Protein AF-A0A4Y2HS33-F1 (afdb_monomer_lite)

Secondary structure (DSSP, 8-state):
---EEEHHHHHHHHHHS-TTTHHHHHHHHHHHHSS-----HHHHHHHHHHHHHHHHHHHHHHHHTTT-HHHHHHHHHHHHSSEEE--GGGT-PPP-------------------------------

Structure (mmCIF, N/CA/C/O backbone):
data_AF-A0A4Y2HS33-F1
#
_entry.id   AF-A0A4Y2HS33-F1
#
loop_
_atom_site.group_PDB
_atom_site.id
_atom_site.type_symbol
_atom_site.label_atom_id
_atom_site.label_alt_id
_atom_site.label_comp_id
_atom_site.label_asym_id
_atom_site.label_entity_id
_atom_site.label_seq_id
_atom_site.pdbx_PDB_ins_code
_atom_site.Cartn_x
_atom_site.Cartn_y
_atom_site.Cartn_z
_atom_site.occupancy
_atom_site.B_iso_or_equiv
_atom_site.auth_seq_id
_atom_site.auth_comp_id
_atom_site.auth_asym_id
_atom_site.auth_atom_id
_atom_site.pdbx_PDB_model_num
ATOM 1 N N . MET A 1 1 ? -0.660 -11.150 -18.495 1.00 56.06 1 MET A N 1
ATOM 2 C CA . MET A 1 1 ? -1.605 -10.944 -17.374 1.00 56.06 1 MET A CA 1
ATOM 3 C C . MET A 1 1 ? -1.032 -9.843 -16.510 1.00 56.06 1 MET A C 1
ATOM 5 O O . MET A 1 1 ? 0.125 -9.965 -16.135 1.00 56.06 1 MET A O 1
ATOM 9 N N . ALA A 1 2 ? -1.798 -8.787 -16.233 1.00 66.50 2 ALA A N 1
ATOM 10 C CA . ALA A 1 2 ? -1.303 -7.702 -15.394 1.00 66.50 2 ALA A CA 1
ATOM 11 C C . ALA A 1 2 ? -1.111 -8.188 -13.949 1.00 66.50 2 ALA A C 1
ATOM 13 O O . ALA A 1 2 ? -2.022 -8.829 -13.406 1.00 66.50 2 ALA A O 1
ATOM 14 N N . PRO A 1 3 ? 0.035 -7.903 -13.309 1.00 79.88 3 PRO A N 1
ATOM 15 C CA . PRO A 1 3 ? 0.265 -8.302 -11.931 1.00 79.88 3 PRO A CA 1
ATOM 16 C C . PRO A 1 3 ? -0.762 -7.628 -11.018 1.00 79.88 3 PRO A C 1
ATOM 18 O O . PRO A 1 3 ? -1.056 -6.427 -11.107 1.00 79.88 3 PRO A O 1
ATOM 21 N N . SER A 1 4 ? -1.354 -8.439 -10.144 1.00 86.75 4 SER A N 1
ATOM 22 C CA . SER A 1 4 ? -2.419 -8.009 -9.249 1.00 86.75 4 SER A CA 1
ATOM 23 C C . SER A 1 4 ? -2.170 -8.529 -7.842 1.00 86.75 4 SER A C 1
ATOM 25 O O . SER A 1 4 ? -1.793 -9.682 -7.665 1.00 86.75 4 SER A O 1
ATOM 27 N N . ILE A 1 5 ? -2.391 -7.676 -6.842 1.00 89.31 5 ILE A N 1
ATOM 28 C CA . ILE A 1 5 ? -2.089 -7.982 -5.439 1.00 89.31 5 ILE A CA 1
ATOM 29 C C . ILE A 1 5 ? -3.357 -7.860 -4.604 1.00 89.31 5 ILE A C 1
ATOM 31 O O . ILE A 1 5 ? -4.126 -6.907 -4.752 1.00 89.31 5 ILE A O 1
ATOM 35 N N . SER A 1 6 ? -3.572 -8.802 -3.686 1.00 91.75 6 SER A N 1
ATOM 36 C CA . SER A 1 6 ? -4.733 -8.792 -2.793 1.00 91.75 6 SER A CA 1
ATOM 37 C C . SER A 1 6 ? -4.796 -7.517 -1.945 1.00 91.75 6 SER A C 1
ATOM 39 O O . SER A 1 6 ? -3.866 -7.189 -1.201 1.00 91.75 6 SER A O 1
ATOM 41 N N . ARG A 1 7 ? -5.946 -6.828 -1.971 1.00 92.38 7 ARG A N 1
ATOM 42 C CA . ARG A 1 7 ? -6.202 -5.656 -1.108 1.00 92.38 7 ARG A CA 1
ATOM 43 C C . ARG A 1 7 ? -6.110 -6.008 0.372 1.00 92.38 7 ARG A C 1
ATOM 45 O O . ARG A 1 7 ? -5.667 -5.187 1.174 1.00 92.38 7 ARG A O 1
ATOM 52 N N . ARG A 1 8 ? -6.502 -7.231 0.733 1.00 92.06 8 ARG A N 1
ATOM 53 C CA . ARG A 1 8 ? -6.417 -7.734 2.106 1.00 92.06 8 ARG A CA 1
ATOM 54 C C . ARG A 1 8 ? -4.968 -7.887 2.562 1.00 92.06 8 ARG A C 1
ATOM 56 O O . ARG A 1 8 ? -4.644 -7.429 3.653 1.00 92.06 8 ARG A O 1
ATOM 63 N N . ARG A 1 9 ? -4.093 -8.438 1.714 1.00 93.00 9 ARG A N 1
ATOM 64 C CA . ARG A 1 9 ? -2.649 -8.530 1.997 1.00 93.00 9 ARG A CA 1
ATOM 65 C C . ARG A 1 9 ? -2.014 -7.149 2.150 1.00 93.00 9 ARG A C 1
ATOM 67 O O . ARG A 1 9 ? -1.320 -6.913 3.134 1.00 93.00 9 ARG A O 1
ATOM 74 N N . LEU A 1 10 ? -2.331 -6.210 1.252 1.00 92.44 10 LEU A N 1
ATOM 75 C CA . LEU A 1 10 ? -1.866 -4.820 1.363 1.00 92.44 10 LEU A CA 1
ATOM 76 C C . LEU A 1 10 ? -2.300 -4.182 2.690 1.00 92.44 10 LEU A C 1
ATOM 78 O O . LEU A 1 10 ? -1.496 -3.538 3.359 1.00 92.44 10 LEU A O 1
ATOM 82 N N . PHE A 1 11 ? -3.551 -4.389 3.108 1.00 92.81 11 PHE A N 1
ATOM 83 C CA . PHE A 1 11 ? -4.027 -3.901 4.401 1.00 92.81 11 PHE A CA 1
ATOM 84 C C . PHE A 1 11 ? -3.281 -4.540 5.583 1.00 92.81 11 PHE A C 1
ATOM 86 O O . PHE A 1 11 ? -2.937 -3.842 6.534 1.00 92.81 11 PHE A O 1
ATOM 93 N N . GLU A 1 12 ? -3.002 -5.843 5.535 1.00 93.12 12 GLU A N 1
ATOM 94 C CA . GLU A 1 12 ? -2.250 -6.541 6.584 1.00 93.12 12 GLU A CA 1
ATOM 95 C C . GLU A 1 12 ? -0.819 -6.011 6.720 1.00 93.12 12 GLU A C 1
ATOM 97 O O . GLU A 1 12 ? -0.391 -5.718 7.838 1.00 93.12 12 GLU A O 1
ATOM 102 N N . VAL A 1 13 ? -0.107 -5.815 5.605 1.00 93.81 13 VAL A N 1
ATOM 103 C CA . VAL A 1 13 ? 1.234 -5.204 5.604 1.00 93.81 13 VAL A CA 1
ATOM 104 C C . VAL A 1 13 ? 1.165 -3.766 6.117 1.00 93.81 13 VAL A C 1
ATOM 106 O O . VAL A 1 13 ? 1.943 -3.382 6.989 1.00 93.81 13 VAL A O 1
ATOM 109 N N . TRP A 1 14 ? 0.194 -2.977 5.654 1.00 94.38 14 TRP A N 1
ATOM 110 C CA . TRP A 1 14 ? -0.008 -1.601 6.117 1.00 94.38 14 TRP A CA 1
ATOM 111 C C . TRP A 1 14 ? -0.285 -1.515 7.626 1.00 94.38 14 TRP A C 1
ATOM 113 O O . TRP A 1 14 ? 0.138 -0.560 8.276 1.00 94.38 14 TRP A O 1
ATOM 123 N N . MET A 1 15 ? -1.004 -2.488 8.191 1.00 92.12 15 MET A N 1
ATOM 124 C CA . MET A 1 15 ? -1.383 -2.507 9.608 1.00 92.12 15 MET A CA 1
ATOM 125 C C . MET A 1 15 ? -0.234 -2.956 10.518 1.00 92.12 15 MET A C 1
ATOM 127 O O . MET A 1 15 ? -0.119 -2.444 11.627 1.00 92.12 15 MET A O 1
ATOM 131 N N . LYS A 1 16 ? 0.638 -3.853 10.036 1.00 92.44 16 LYS A N 1
ATOM 132 C CA . LYS A 1 16 ? 1.822 -4.334 10.769 1.00 92.44 16 LYS A CA 1
ATOM 133 C C . LYS A 1 16 ? 2.944 -3.295 10.893 1.00 92.44 16 LYS A C 1
ATOM 135 O O . LYS A 1 16 ? 3.803 -3.448 11.751 1.00 92.44 16 LYS A O 1
ATOM 140 N N . ASN A 1 17 ? 2.947 -2.261 10.051 1.00 90.94 17 ASN A N 1
ATOM 141 C CA . ASN A 1 17 ? 4.039 -1.290 9.967 1.00 90.94 17 ASN A CA 1
ATOM 142 C C . ASN A 1 17 ? 3.713 0.054 10.635 1.00 90.94 17 ASN A C 1
ATOM 144 O O . ASN A 1 17 ? 2.565 0.513 10.662 1.00 90.94 17 ASN A O 1
ATOM 148 N N . THR A 1 18 ? 4.747 0.715 11.159 1.00 81.50 18 THR A N 1
ATOM 149 C CA . THR A 1 18 ? 4.633 2.030 11.805 1.00 81.50 18 THR A CA 1
ATOM 150 C C . THR A 1 18 ? 4.393 3.126 10.768 1.00 81.50 18 THR A C 1
ATOM 152 O O . THR A 1 18 ? 4.750 2.985 9.602 1.00 81.50 18 THR A O 1
ATOM 155 N N . LYS A 1 19 ? 3.766 4.246 11.165 1.00 75.88 19 LYS A N 1
ATOM 156 C CA . LYS A 1 19 ? 3.353 5.313 10.227 1.00 75.88 19 LYS A CA 1
ATOM 157 C C . LYS A 1 19 ? 4.469 5.758 9.271 1.00 75.88 19 LYS A C 1
ATOM 159 O O . LYS A 1 19 ? 4.179 5.952 8.094 1.00 75.88 19 LYS A O 1
ATOM 164 N N . CYS A 1 20 ? 5.703 5.877 9.761 1.00 75.75 20 CYS A N 1
ATOM 165 C CA . CYS A 1 20 ? 6.845 6.351 8.981 1.00 75.75 20 CYS A CA 1
ATOM 166 C C . CYS A 1 20 ? 7.326 5.342 7.926 1.00 75.75 20 CYS A C 1
ATOM 168 O O . CYS A 1 20 ? 7.852 5.767 6.908 1.00 75.75 20 CYS A O 1
ATOM 170 N N . SER A 1 21 ? 7.101 4.037 8.119 1.00 86.38 21 SER A N 1
ATOM 171 C CA . SER A 1 21 ? 7.607 2.988 7.220 1.00 86.38 21 SER A CA 1
ATOM 172 C C . SER A 1 21 ? 6.541 2.355 6.321 1.00 86.38 21 SER A C 1
ATOM 174 O O . SER A 1 21 ? 6.866 1.502 5.496 1.00 86.38 21 SER A O 1
ATOM 176 N N . LYS A 1 22 ? 5.262 2.742 6.440 1.00 89.81 22 LYS A N 1
ATOM 177 C CA . LYS A 1 22 ? 4.152 2.092 5.709 1.00 89.81 22 LYS A CA 1
ATOM 178 C C . LYS A 1 22 ? 4.321 2.100 4.195 1.00 89.81 22 LYS A C 1
ATOM 180 O O . LYS A 1 22 ? 4.003 1.106 3.552 1.00 89.81 22 LYS A O 1
ATOM 185 N N . VAL A 1 23 ? 4.775 3.216 3.628 1.00 90.38 23 VAL A N 1
ATOM 186 C CA . VAL A 1 23 ? 4.952 3.341 2.174 1.00 90.38 23 VAL A CA 1
ATOM 187 C C . VAL A 1 23 ? 6.082 2.430 1.705 1.00 90.38 23 VAL A C 1
ATOM 189 O O . VAL A 1 23 ? 5.855 1.617 0.816 1.00 90.38 23 VAL A O 1
ATOM 192 N N . ASP A 1 24 ? 7.245 2.500 2.347 1.00 89.94 24 ASP A N 1
ATOM 193 C CA . ASP A 1 24 ? 8.418 1.707 1.960 1.00 89.94 24 ASP A CA 1
ATOM 194 C C . ASP A 1 24 ? 8.194 0.208 2.168 1.00 89.94 24 ASP A C 1
ATOM 196 O O . ASP A 1 24 ? 8.535 -0.597 1.307 1.00 89.94 24 ASP A O 1
ATOM 200 N N . SER A 1 25 ? 7.510 -0.171 3.249 1.00 92.50 25 SER A N 1
ATOM 201 C CA . SER A 1 25 ? 7.163 -1.572 3.524 1.00 92.50 25 SER A CA 1
ATOM 202 C C . SER A 1 25 ? 6.203 -2.144 2.481 1.00 92.50 25 SER A C 1
ATOM 204 O O . SER A 1 25 ? 6.312 -3.306 2.100 1.00 92.50 25 SER A O 1
ATOM 206 N N . LEU A 1 26 ? 5.255 -1.333 1.999 1.00 92.50 26 LEU A N 1
ATOM 207 C CA . LEU A 1 26 ? 4.357 -1.745 0.922 1.00 92.50 26 LEU A CA 1
ATOM 208 C C . LEU A 1 26 ? 5.072 -1.812 -0.425 1.00 92.50 26 LEU A C 1
ATOM 210 O O . LEU A 1 26 ? 4.769 -2.710 -1.201 1.00 92.50 26 LEU A O 1
ATOM 214 N N . ILE A 1 27 ? 6.014 -0.904 -0.700 1.00 89.69 27 ILE A N 1
ATOM 215 C CA . ILE A 1 27 ? 6.857 -0.975 -1.902 1.00 89.69 27 ILE A CA 1
ATOM 216 C C . ILE A 1 27 ? 7.659 -2.273 -1.889 1.00 89.69 27 ILE A C 1
ATOM 218 O O . ILE A 1 27 ? 7.572 -3.028 -2.850 1.00 89.69 27 ILE A O 1
ATOM 222 N N . ALA A 1 28 ? 8.364 -2.562 -0.793 1.00 89.44 28 ALA A N 1
ATOM 223 C CA . ALA A 1 28 ? 9.154 -3.781 -0.647 1.00 89.44 28 ALA A CA 1
ATOM 224 C C . ALA A 1 28 ? 8.293 -5.042 -0.821 1.00 89.44 28 ALA A C 1
ATOM 226 O O . ALA A 1 28 ? 8.664 -5.942 -1.567 1.00 89.44 28 ALA A O 1
ATOM 227 N N . PHE A 1 29 ? 7.105 -5.069 -0.208 1.00 91.12 29 PHE A N 1
ATOM 228 C CA . PHE A 1 29 ? 6.152 -6.165 -0.384 1.00 91.12 29 PHE A CA 1
ATOM 229 C C . PHE A 1 29 ? 5.714 -6.335 -1.847 1.00 91.12 29 PHE A C 1
ATOM 231 O O . PHE A 1 29 ? 5.702 -7.447 -2.359 1.00 91.12 29 PHE A O 1
ATOM 238 N N . ILE A 1 30 ? 5.384 -5.243 -2.540 1.00 88.44 30 ILE A N 1
ATOM 239 C CA . ILE A 1 30 ? 4.966 -5.294 -3.949 1.00 88.44 30 ILE A CA 1
ATOM 240 C C . ILE A 1 30 ? 6.125 -5.733 -4.851 1.00 88.44 30 ILE A C 1
ATOM 242 O O . ILE A 1 30 ? 5.901 -6.500 -5.778 1.00 88.44 30 ILE A O 1
ATOM 246 N N . MET A 1 31 ? 7.352 -5.287 -4.576 1.00 84.88 31 MET A N 1
ATOM 247 C CA . MET A 1 31 ? 8.545 -5.714 -5.315 1.00 84.88 31 MET A CA 1
ATOM 248 C C . MET A 1 31 ? 8.883 -7.190 -5.081 1.00 84.88 31 MET A C 1
ATOM 250 O O . MET A 1 31 ? 9.424 -7.828 -5.970 1.00 84.88 31 MET A O 1
ATOM 254 N N . GLN A 1 32 ? 8.564 -7.737 -3.907 1.00 84.81 32 GLN A N 1
ATOM 255 C CA . GLN A 1 32 ? 8.731 -9.164 -3.630 1.00 84.81 32 GLN A CA 1
ATOM 256 C C . GLN A 1 32 ? 7.659 -10.015 -4.326 1.00 84.81 32 GLN A C 1
ATOM 258 O O . GLN A 1 32 ? 7.956 -11.101 -4.807 1.00 84.81 32 GLN A O 1
ATOM 263 N N . GLU A 1 33 ? 6.414 -9.535 -4.365 1.00 83.38 33 GLU A N 1
ATOM 264 C CA . GLU A 1 33 ? 5.298 -10.240 -5.011 1.00 83.38 33 GLU A CA 1
ATOM 265 C C . GLU A 1 33 ? 5.353 -10.163 -6.540 1.00 83.38 33 GLU A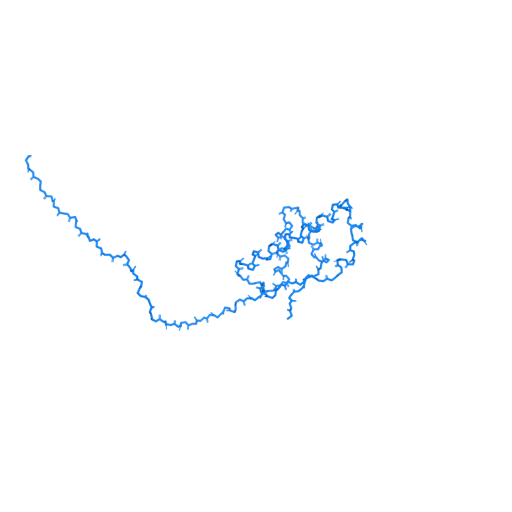 C 1
ATOM 267 O O . GLU A 1 33 ? 4.779 -11.012 -7.219 1.00 83.38 33 GLU A O 1
ATOM 272 N N . VAL A 1 34 ? 6.004 -9.136 -7.093 1.00 78.06 34 VAL A N 1
ATOM 273 C CA . VAL A 1 34 ? 6.136 -8.963 -8.538 1.00 78.06 34 VAL A CA 1
ATOM 274 C C . VAL A 1 34 ? 7.600 -9.096 -8.926 1.00 78.06 34 VAL A C 1
ATOM 276 O O . VAL A 1 34 ? 8.377 -8.161 -8.775 1.00 78.06 34 VAL A O 1
ATOM 279 N N . GLU A 1 35 ? 7.948 -10.269 -9.454 1.00 69.31 35 GLU A N 1
ATOM 280 C CA . GLU A 1 35 ? 9.320 -10.693 -9.775 1.00 69.31 35 GLU A CA 1
ATOM 281 C C . GLU A 1 35 ? 10.085 -9.720 -10.694 1.00 69.31 35 GLU A C 1
ATOM 283 O O . GLU A 1 35 ? 11.313 -9.679 -10.665 1.00 69.31 35 GLU A O 1
ATOM 288 N N . THR A 1 36 ? 9.385 -8.903 -11.488 1.00 70.12 36 THR A N 1
ATOM 289 C CA . THR A 1 36 ? 9.999 -7.958 -12.431 1.00 70.12 36 THR A CA 1
ATOM 290 C C . THR A 1 36 ? 9.377 -6.569 -12.332 1.00 70.12 36 THR A C 1
ATOM 292 O O . THR A 1 36 ? 8.389 -6.275 -13.002 1.00 70.12 36 THR A O 1
ATOM 295 N N . LEU A 1 37 ? 9.967 -5.675 -11.534 1.00 71.19 37 LEU A N 1
ATOM 296 C CA . LEU A 1 37 ? 9.699 -4.238 -11.640 1.00 71.19 37 LEU A CA 1
ATOM 297 C C . LEU A 1 37 ? 10.639 -3.621 -12.681 1.00 71.19 37 LEU A C 1
ATOM 299 O O . LEU A 1 37 ? 11.826 -3.942 -12.729 1.00 71.19 37 LEU A O 1
ATOM 303 N N . SER A 1 38 ? 10.127 -2.705 -13.500 1.00 71.06 38 SER A N 1
ATOM 304 C CA . SER A 1 38 ? 10.983 -1.893 -14.360 1.00 71.06 38 SER A CA 1
ATOM 305 C C . SER A 1 38 ? 11.932 -1.051 -13.500 1.00 71.06 38 SER A C 1
ATOM 307 O O . SER A 1 38 ? 11.487 -0.327 -12.610 1.00 71.06 38 SER A O 1
ATOM 309 N N . ASN A 1 39 ? 13.232 -1.084 -13.803 1.00 72.38 39 ASN A N 1
ATOM 310 C CA . ASN A 1 39 ? 14.231 -0.214 -13.165 1.00 72.38 39 ASN A CA 1
ATOM 311 C C . ASN A 1 39 ? 14.130 1.251 -13.629 1.00 72.38 39 ASN A C 1
ATOM 313 O O . ASN A 1 39 ? 14.965 2.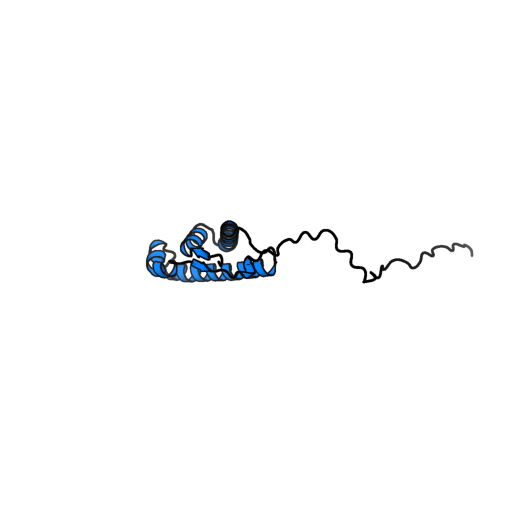080 -13.273 1.00 72.38 39 ASN A O 1
ATOM 317 N N . SER A 1 40 ? 13.118 1.582 -14.437 1.00 81.38 40 SER A N 1
ATOM 318 C CA . SER A 1 40 ? 12.845 2.953 -14.839 1.00 81.38 40 SER A CA 1
ATOM 319 C C . SER A 1 40 ? 12.475 3.809 -13.628 1.00 81.38 40 SER A C 1
ATOM 321 O O . SER A 1 40 ? 11.556 3.490 -12.869 1.00 81.38 40 SER A O 1
ATOM 323 N N . GLU A 1 41 ? 13.146 4.950 -13.480 1.00 82.38 41 GLU A N 1
ATOM 324 C CA . GLU A 1 41 ? 12.850 5.923 -12.428 1.00 82.38 41 GLU A CA 1
ATOM 325 C C . GLU A 1 41 ? 11.374 6.359 -12.457 1.00 82.38 41 GLU A C 1
ATOM 327 O O . GLU A 1 41 ? 10.723 6.453 -11.413 1.00 82.38 41 GLU A O 1
ATOM 332 N N . SER A 1 42 ? 10.803 6.539 -13.652 1.00 83.69 42 SER A N 1
ATOM 333 C CA . SER A 1 42 ? 9.399 6.928 -13.817 1.00 83.69 42 SER A CA 1
ATOM 334 C C . SER A 1 42 ? 8.431 5.849 -13.313 1.00 83.69 42 SER A C 1
ATOM 336 O O . SER A 1 42 ? 7.420 6.178 -12.682 1.00 83.69 42 SER A O 1
ATOM 338 N N . ALA A 1 43 ? 8.760 4.566 -13.501 1.00 82.81 43 ALA A N 1
ATOM 339 C CA . ALA A 1 43 ? 7.982 3.447 -12.977 1.00 82.81 43 ALA A CA 1
ATOM 340 C C . ALA A 1 43 ? 8.019 3.417 -11.443 1.00 82.81 43 ALA A C 1
ATOM 342 O O . ALA A 1 43 ? 6.973 3.310 -10.795 1.00 82.81 43 ALA A O 1
ATOM 343 N N . VAL A 1 44 ? 9.198 3.615 -10.845 1.00 83.06 44 VAL A N 1
ATOM 344 C CA . VAL A 1 44 ? 9.362 3.686 -9.384 1.00 83.06 44 VAL A CA 1
ATOM 345 C C . VAL A 1 44 ? 8.595 4.875 -8.793 1.00 83.06 44 VAL A C 1
ATOM 347 O O . VAL A 1 44 ? 7.898 4.723 -7.784 1.00 83.06 44 VAL A O 1
ATOM 350 N N . ILE A 1 45 ? 8.670 6.054 -9.418 1.00 87.50 45 ILE A N 1
ATOM 351 C CA . ILE A 1 45 ? 7.922 7.251 -8.996 1.00 87.50 45 ILE A CA 1
ATOM 352 C C . ILE A 1 45 ? 6.412 7.001 -9.082 1.00 87.50 45 ILE A C 1
ATOM 354 O O . ILE A 1 45 ? 5.673 7.287 -8.131 1.00 87.50 45 ILE A O 1
ATOM 358 N N . SER A 1 46 ? 5.949 6.427 -10.193 1.00 87.44 46 SER A N 1
ATOM 359 C CA . SER A 1 46 ? 4.539 6.100 -10.406 1.00 87.44 46 SER A CA 1
ATOM 360 C C . SER A 1 46 ? 4.033 5.103 -9.357 1.00 87.44 46 SER A C 1
ATOM 362 O O . SER A 1 46 ? 3.013 5.359 -8.704 1.00 87.44 46 SER A O 1
ATOM 364 N N . LEU A 1 47 ? 4.795 4.039 -9.084 1.00 87.69 47 LEU A N 1
ATOM 365 C CA . LEU A 1 47 ? 4.487 3.058 -8.042 1.00 87.69 47 LEU A CA 1
ATOM 366 C C . LEU A 1 47 ? 4.398 3.711 -6.655 1.00 87.69 47 LEU A C 1
ATOM 368 O O . LEU A 1 47 ? 3.384 3.560 -5.964 1.00 87.69 47 LEU A O 1
ATOM 372 N N . LYS A 1 48 ? 5.411 4.502 -6.273 1.00 90.12 48 LYS A N 1
ATOM 373 C CA . LYS A 1 48 ? 5.433 5.268 -5.013 1.00 90.12 48 LYS A CA 1
ATOM 374 C C . LYS A 1 48 ? 4.190 6.145 -4.870 1.00 90.12 48 LYS A C 1
ATOM 376 O O . LYS A 1 48 ? 3.564 6.162 -3.808 1.00 90.12 48 LYS A O 1
ATOM 381 N N . SER A 1 49 ? 3.801 6.854 -5.931 1.00 90.50 49 SER A N 1
ATOM 382 C CA . SER A 1 49 ? 2.623 7.731 -5.919 1.00 90.50 49 SER A CA 1
ATOM 383 C C . SER A 1 49 ? 1.321 6.952 -5.690 1.00 90.50 49 SER A C 1
ATOM 385 O O . SER A 1 49 ? 0.471 7.360 -4.892 1.00 90.50 49 SER A O 1
ATOM 387 N N . ARG A 1 50 ? 1.185 5.784 -6.329 1.00 90.31 50 ARG A N 1
ATOM 388 C CA . ARG A 1 50 ? 0.004 4.924 -6.219 1.00 90.31 50 ARG A CA 1
ATOM 389 C C . ARG A 1 50 ? -0.103 4.309 -4.826 1.00 90.31 50 ARG A C 1
ATOM 391 O O . ARG A 1 50 ? -1.183 4.324 -4.237 1.00 90.31 50 ARG A O 1
ATOM 398 N N . ILE A 1 51 ? 1.015 3.861 -4.258 1.00 91.62 51 ILE A N 1
ATOM 399 C CA . ILE A 1 51 ? 1.072 3.329 -2.889 1.00 91.62 51 ILE A CA 1
ATOM 400 C C . ILE A 1 51 ? 0.749 4.414 -1.861 1.00 91.62 51 ILE A C 1
ATOM 402 O O . ILE A 1 51 ? -0.041 4.165 -0.951 1.00 91.62 51 ILE A O 1
ATOM 406 N N . LYS A 1 52 ? 1.265 5.641 -2.025 1.00 92.69 52 LYS A N 1
ATOM 407 C CA . LYS A 1 52 ? 0.898 6.775 -1.157 1.00 92.69 52 LYS A CA 1
ATOM 408 C C . LYS A 1 52 ? -0.616 7.009 -1.140 1.00 92.69 52 LYS A C 1
ATOM 410 O O . LYS A 1 52 ? -1.190 7.123 -0.057 1.00 92.69 52 LYS A O 1
ATOM 415 N N . LYS A 1 53 ? -1.278 6.990 -2.304 1.00 92.00 53 LYS A N 1
ATOM 416 C CA . LYS A 1 53 ? -2.747 7.115 -2.400 1.00 92.00 53 LYS A CA 1
ATOM 417 C C . LYS A 1 53 ? -3.481 5.969 -1.695 1.00 92.00 53 LYS A C 1
ATOM 419 O O . LYS A 1 53 ? -4.472 6.209 -1.003 1.00 92.00 53 LYS A O 1
ATOM 424 N N . ILE A 1 54 ? -2.988 4.734 -1.822 1.00 90.94 54 ILE A N 1
ATOM 425 C CA . ILE A 1 54 ? -3.542 3.572 -1.106 1.00 90.94 54 ILE A CA 1
ATOM 426 C C . ILE A 1 54 ? -3.405 3.769 0.410 1.00 90.94 54 ILE A C 1
ATOM 428 O O . ILE A 1 54 ? -4.396 3.645 1.129 1.00 90.94 54 ILE A O 1
ATOM 432 N N . CYS A 1 55 ? -2.219 4.148 0.896 1.00 92.19 55 CYS A N 1
ATOM 433 C CA . CYS A 1 55 ? -1.972 4.435 2.310 1.00 92.19 55 CYS A CA 1
ATOM 434 C C . CYS A 1 55 ? -2.909 5.511 2.857 1.00 92.19 55 CYS A C 1
ATOM 436 O O . CYS A 1 55 ? -3.476 5.326 3.932 1.00 92.19 55 CYS A O 1
ATOM 438 N N . GLN A 1 56 ? -3.074 6.613 2.124 1.00 92.75 56 GLN A N 1
ATOM 439 C CA . GLN A 1 56 ? -3.974 7.706 2.495 1.00 92.75 56 GLN A CA 1
ATOM 440 C C . GLN A 1 56 ? -5.421 7.218 2.571 1.00 92.75 56 GLN A C 1
ATOM 442 O O . GLN A 1 56 ? -6.082 7.424 3.583 1.00 92.75 56 GLN A O 1
ATOM 447 N N . THR A 1 57 ? -5.881 6.483 1.555 1.00 91.75 57 THR A N 1
ATOM 448 C CA . THR A 1 57 ? -7.242 5.929 1.512 1.00 91.75 57 THR A CA 1
ATOM 449 C C . THR A 1 57 ? -7.508 4.999 2.693 1.00 91.75 57 THR A C 1
ATOM 451 O O . THR A 1 57 ? -8.550 5.102 3.345 1.00 91.75 57 THR A O 1
ATOM 454 N N . ILE A 1 58 ? -6.568 4.097 2.994 1.00 91.25 58 ILE A N 1
ATOM 455 C CA . ILE A 1 58 ? -6.677 3.212 4.155 1.00 91.25 58 ILE A CA 1
ATOM 456 C C . ILE A 1 58 ? -6.685 4.047 5.436 1.00 91.25 58 ILE A C 1
ATOM 458 O O . ILE A 1 58 ? -7.547 3.810 6.275 1.00 91.25 58 ILE A O 1
ATOM 462 N N . ASN A 1 59 ? -5.802 5.043 5.580 1.00 91.81 59 ASN A N 1
ATOM 463 C CA . ASN A 1 59 ? -5.724 5.862 6.791 1.00 91.81 59 ASN A CA 1
ATOM 464 C C . ASN A 1 59 ? -7.006 6.666 7.046 1.00 91.81 59 ASN A C 1
ATOM 466 O O . ASN A 1 59 ? -7.529 6.626 8.155 1.00 91.81 59 ASN A O 1
ATOM 470 N N . SER A 1 60 ? -7.564 7.324 6.028 1.00 91.69 60 SER A N 1
ATOM 471 C CA . SER A 1 60 ? -8.818 8.078 6.162 1.00 91.69 60 SER A CA 1
ATOM 472 C C . SER A 1 60 ? -9.976 7.172 6.580 1.00 91.69 60 SER A C 1
ATOM 474 O O . SER A 1 60 ? -10.750 7.498 7.481 1.00 91.69 60 SER A O 1
ATOM 476 N N . LYS A 1 61 ? -10.071 5.980 5.977 1.00 91.25 61 LYS A N 1
ATOM 477 C CA . LYS A 1 61 ? -11.066 4.978 6.376 1.00 91.25 61 LYS A CA 1
ATOM 478 C C . LYS A 1 61 ? -10.789 4.440 7.786 1.00 91.25 61 LYS A C 1
ATOM 480 O O . LYS A 1 61 ? -11.726 4.198 8.535 1.00 91.25 61 LYS A O 1
ATOM 485 N N . TRP A 1 62 ? -9.526 4.249 8.153 1.00 91.25 62 TRP A N 1
ATOM 486 C CA . TRP A 1 62 ? -9.100 3.736 9.455 1.00 91.25 62 TRP A CA 1
ATOM 487 C C . TRP A 1 62 ? -9.457 4.692 10.594 1.00 91.25 62 TRP A C 1
ATOM 489 O O . TRP A 1 62 ? -9.977 4.265 11.627 1.00 91.25 62 TRP A O 1
ATOM 499 N N . GLU A 1 63 ? -9.241 5.989 10.384 1.00 91.75 63 GLU A N 1
ATOM 500 C CA . GLU A 1 63 ? -9.57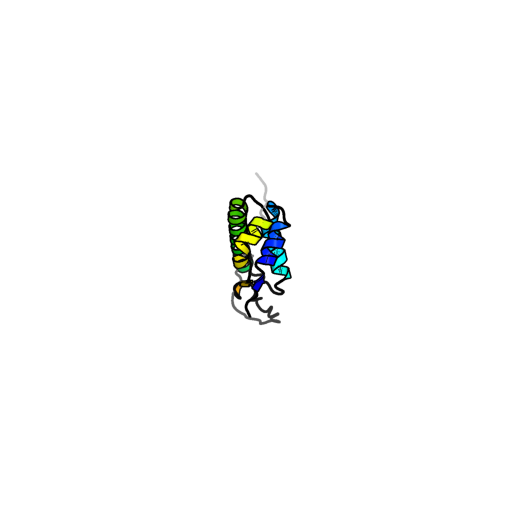7 7.044 11.341 1.00 91.75 63 GLU A CA 1
ATOM 501 C C . GLU A 1 63 ? -11.088 7.182 11.530 1.00 91.75 63 GLU A C 1
ATOM 503 O O . GLU A 1 63 ? -11.546 7.233 12.671 1.00 91.75 63 GLU A O 1
ATOM 508 N N . LYS A 1 64 ? -11.877 7.091 10.449 1.00 91.00 64 LYS A N 1
ATOM 509 C CA . LYS A 1 64 ? -13.350 7.126 10.514 1.00 91.00 64 LYS A CA 1
ATOM 510 C C . LYS A 1 64 ? -13.951 6.058 11.440 1.00 91.00 64 LYS A C 1
ATOM 512 O O . LYS A 1 64 ? -15.013 6.270 12.014 1.00 91.00 64 LYS A O 1
ATOM 517 N N . PHE A 1 65 ? -13.285 4.915 11.598 1.00 87.38 65 PHE A N 1
ATOM 518 C CA . PHE A 1 65 ? -13.752 3.813 12.449 1.00 87.38 65 PHE A CA 1
ATOM 519 C C . PHE A 1 65 ? -12.996 3.708 13.780 1.00 87.38 65 PHE A C 1
ATOM 521 O O . PHE A 1 65 ? -12.972 2.638 14.393 1.00 87.38 65 PHE A O 1
ATOM 528 N N . GLY A 1 66 ? -12.379 4.805 14.231 1.00 88.31 66 GLY A N 1
ATOM 529 C CA . GLY A 1 66 ? -11.723 4.878 15.537 1.00 88.31 66 GLY A CA 1
ATOM 530 C C . GLY A 1 66 ? -10.516 3.952 15.657 1.00 88.31 66 GLY A C 1
ATOM 531 O O . GLY A 1 66 ? -10.202 3.495 16.749 1.00 88.31 66 GLY A O 1
ATOM 532 N N . ARG A 1 67 ? -9.858 3.629 14.533 1.00 88.88 67 ARG A N 1
ATOM 533 C CA . ARG A 1 67 ? -8.681 2.746 14.494 1.00 88.88 67 ARG A CA 1
ATOM 534 C C . ARG A 1 67 ? -8.945 1.337 15.047 1.00 88.88 67 ARG A C 1
ATOM 536 O O . ARG A 1 67 ? -8.031 0.666 15.521 1.00 88.88 67 ARG A O 1
ATOM 543 N N . HIS A 1 68 ? -10.191 0.869 14.976 1.00 92.62 68 HIS A N 1
ATOM 544 C CA . HIS A 1 68 ? -10.572 -0.443 15.487 1.00 92.62 68 HIS A CA 1
ATOM 545 C C . HIS A 1 68 ? -10.565 -1.500 14.376 1.00 92.62 68 HIS A C 1
ATOM 547 O O . HIS A 1 68 ? -11.430 -1.508 13.495 1.00 92.62 68 HIS A O 1
ATOM 553 N N . ARG A 1 69 ? -9.641 -2.468 14.458 1.00 91.25 69 ARG A N 1
ATOM 554 C CA . ARG A 1 69 ? -9.415 -3.485 13.410 1.00 91.25 69 ARG A CA 1
ATOM 555 C C . ARG A 1 69 ? -10.674 -4.243 13.010 1.00 91.25 69 ARG A C 1
ATOM 557 O O . ARG A 1 69 ? -11.019 -4.285 11.835 1.00 91.25 69 ARG A O 1
ATOM 564 N N . GLN A 1 70 ? -11.361 -4.843 13.978 1.00 92.56 70 GLN A N 1
ATOM 565 C CA . GLN A 1 70 ? -12.519 -5.695 13.693 1.00 92.56 70 GLN A CA 1
ATOM 566 C C . GLN A 1 70 ? -13.680 -4.901 13.078 1.00 92.56 70 GLN A C 1
ATOM 568 O O . GLN A 1 70 ? -14.264 -5.329 12.088 1.00 92.56 70 GLN A O 1
ATOM 573 N N . ARG A 1 71 ? -13.959 -3.701 13.608 1.00 92.12 71 ARG A N 1
ATOM 574 C CA . ARG A 1 71 ? -14.949 -2.771 13.058 1.00 92.12 71 ARG A CA 1
ATOM 575 C C . ARG A 1 71 ? -14.588 -2.362 11.628 1.00 92.12 71 ARG A C 1
ATOM 577 O O . ARG A 1 71 ? -15.457 -2.404 10.764 1.00 92.12 71 ARG A O 1
ATOM 584 N N . PHE A 1 72 ? -13.324 -2.044 11.352 1.00 92.56 72 PHE A N 1
ATOM 585 C CA . PHE A 1 72 ? -12.864 -1.733 9.997 1.00 92.56 72 PHE A CA 1
ATOM 586 C C . PHE A 1 72 ? -13.077 -2.907 9.032 1.00 92.56 72 PHE A C 1
ATOM 588 O O . PHE A 1 72 ? -13.684 -2.730 7.979 1.00 92.56 72 PHE A O 1
ATOM 595 N N . LEU A 1 73 ? -12.635 -4.113 9.410 1.00 91.81 73 LEU A N 1
ATOM 596 C CA . LEU A 1 73 ? -12.776 -5.315 8.584 1.00 91.81 73 LEU A CA 1
ATOM 597 C C . LEU A 1 73 ? -14.241 -5.668 8.320 1.00 91.81 73 LEU A C 1
ATOM 599 O O . LEU A 1 73 ? -14.569 -6.056 7.206 1.00 91.81 73 LEU A O 1
ATOM 603 N N . ARG A 1 74 ? -15.124 -5.494 9.308 1.00 92.81 74 ARG A N 1
ATOM 604 C CA . ARG A 1 74 ? -16.562 -5.741 9.146 1.00 92.81 74 ARG A CA 1
ATOM 605 C C . ARG A 1 74 ? -17.213 -4.759 8.167 1.00 92.81 74 ARG A C 1
ATOM 607 O O . ARG A 1 74 ? -18.055 -5.174 7.386 1.00 92.81 74 ARG A O 1
ATOM 614 N N . ASN A 1 75 ? -16.820 -3.484 8.201 1.00 91.88 75 ASN A N 1
ATOM 615 C CA . ASN A 1 75 ? -17.420 -2.436 7.364 1.00 91.88 75 ASN A CA 1
ATOM 616 C C . ASN A 1 75 ? -16.823 -2.360 5.948 1.00 91.88 75 ASN A C 1
ATOM 618 O O . ASN A 1 75 ? -17.494 -1.904 5.029 1.00 91.88 75 ASN A O 1
ATOM 622 N N . TYR A 1 76 ? -15.574 -2.796 5.760 1.00 89.88 76 TYR A N 1
ATOM 623 C CA . TYR A 1 76 ? -14.878 -2.748 4.468 1.00 89.88 76 TYR A CA 1
ATOM 624 C C . TYR A 1 76 ? -14.511 -4.127 3.917 1.00 89.88 76 TYR A C 1
ATOM 626 O O . TYR A 1 76 ? -13.681 -4.211 3.014 1.00 89.88 76 TYR A O 1
ATOM 634 N N . SER A 1 77 ? -15.123 -5.204 4.412 1.00 89.31 77 SER A N 1
ATOM 635 C CA . SER A 1 77 ? -14.862 -6.575 3.951 1.00 89.31 77 SER A CA 1
ATOM 636 C C . SER A 1 77 ? -14.979 -6.704 2.430 1.00 89.31 77 SER A C 1
ATOM 638 O O . SER A 1 77 ? -14.051 -7.195 1.793 1.00 89.31 77 SER A O 1
ATOM 640 N N . SER A 1 78 ? -16.053 -6.174 1.841 1.00 88.00 78 SER A N 1
ATOM 641 C CA . SER A 1 78 ? -16.290 -6.160 0.391 1.00 88.00 78 SER A CA 1
ATOM 642 C C . SER A 1 78 ? -15.299 -5.273 -0.374 1.00 88.00 78 SER A C 1
ATOM 644 O O . SER A 1 78 ? -14.849 -5.608 -1.465 1.00 88.00 78 SER A O 1
ATOM 646 N N . SER A 1 79 ? -14.877 -4.149 0.210 1.00 83.69 79 SER A N 1
ATOM 647 C CA . SER A 1 79 ? -13.860 -3.279 -0.398 1.00 83.69 79 SER A CA 1
ATOM 648 C C . SER A 1 79 ? -12.468 -3.920 -0.389 1.00 83.69 79 SER A C 1
ATOM 650 O O . SER A 1 79 ? -11.652 -3.601 -1.260 1.00 83.69 79 SER A O 1
ATOM 652 N N . LEU A 1 80 ? -12.192 -4.770 0.605 1.00 89.06 80 LEU A N 1
ATOM 653 C CA . LEU A 1 80 ? -10.951 -5.528 0.765 1.00 89.06 80 LEU A CA 1
ATOM 654 C C . LEU A 1 80 ? -10.984 -6.871 0.027 1.00 89.06 80 LEU A C 1
ATOM 656 O O . LEU A 1 80 ? -9.922 -7.460 -0.180 1.00 89.06 80 LEU A O 1
ATOM 660 N N . SER A 1 81 ? -12.164 -7.353 -0.375 1.00 87.06 81 SER A N 1
ATOM 661 C CA . SER A 1 81 ? -12.278 -8.482 -1.290 1.00 87.06 81 SER A CA 1
ATOM 662 C C . SER A 1 81 ? -11.880 -8.037 -2.696 1.00 87.06 81 SER A C 1
ATOM 664 O O . SER A 1 81 ? -12.398 -7.051 -3.221 1.00 87.06 81 SER A O 1
ATOM 666 N N . GLY A 1 82 ? -10.909 -8.739 -3.278 1.00 89.19 82 GLY A N 1
ATOM 667 C CA . GLY A 1 82 ? -10.379 -8.474 -4.611 1.00 89.19 82 GLY A CA 1
ATOM 668 C C . GLY A 1 82 ? -8.941 -7.957 -4.625 1.00 89.19 82 GLY A C 1
ATOM 669 O O . GLY A 1 82 ? -8.286 -7.784 -3.590 1.00 89.19 82 GLY A O 1
ATOM 670 N N . ASN A 1 83 ? -8.463 -7.700 -5.841 1.00 91.31 83 ASN A N 1
ATOM 671 C CA . ASN A 1 83 ? -7.076 -7.347 -6.108 1.00 91.31 83 ASN A CA 1
ATOM 672 C C . ASN A 1 83 ? -6.941 -5.884 -6.554 1.00 91.31 83 ASN A C 1
ATOM 674 O O . ASN A 1 83 ? -7.877 -5.247 -7.052 1.00 91.31 83 ASN A O 1
ATOM 678 N N . VAL A 1 84 ? -5.757 -5.326 -6.334 1.00 87.44 84 VAL A N 1
ATOM 679 C CA . VAL A 1 84 ? -5.288 -4.097 -6.970 1.00 87.44 84 VAL A CA 1
ATOM 680 C C . VAL A 1 84 ? -4.470 -4.521 -8.175 1.00 87.44 84 VAL A C 1
ATOM 682 O O . VAL A 1 84 ? -3.429 -5.149 -8.009 1.00 87.44 84 VAL A O 1
ATOM 685 N N . ALA A 1 85 ? -4.947 -4.186 -9.371 1.00 87.12 85 ALA A N 1
ATOM 686 C CA . ALA A 1 85 ? -4.152 -4.305 -10.583 1.00 87.12 85 ALA A CA 1
ATOM 687 C C . ALA A 1 85 ? -3.177 -3.127 -10.669 1.00 87.12 85 ALA A C 1
ATOM 689 O O . ALA A 1 85 ? -3.533 -1.980 -10.352 1.00 87.12 85 ALA A O 1
ATOM 690 N N . PHE A 1 86 ? -1.961 -3.411 -11.104 1.00 81.81 86 PHE A N 1
ATOM 691 C CA . PHE A 1 86 ? -0.956 -2.411 -11.429 1.00 81.81 86 PHE A CA 1
ATOM 692 C C . PHE A 1 86 ? -0.740 -2.408 -12.951 1.00 81.81 86 PHE A C 1
ATOM 694 O O . PHE A 1 86 ? -0.972 -3.421 -13.601 1.00 81.81 86 PHE A O 1
ATOM 701 N N . SER A 1 87 ? -0.391 -1.250 -13.528 1.00 79.31 87 SER A N 1
ATOM 702 C CA . SER A 1 87 ? -0.213 -1.142 -14.986 1.00 79.31 87 SER A CA 1
ATOM 703 C C . SER A 1 87 ? 0.971 -1.986 -15.439 1.00 79.31 87 SER A C 1
ATOM 705 O O . SER A 1 87 ? 1.999 -1.966 -14.763 1.00 79.31 87 SER A O 1
ATOM 707 N N . ASP A 1 88 ? 0.864 -2.637 -16.598 1.00 71.81 88 ASP A N 1
ATOM 708 C CA . ASP A 1 88 ? 1.953 -3.433 -17.179 1.00 71.81 88 ASP A CA 1
ATOM 709 C C . ASP A 1 88 ? 3.220 -2.599 -17.397 1.00 71.81 88 ASP A C 1
ATOM 711 O O . ASP A 1 88 ? 4.329 -3.105 -17.266 1.00 71.81 88 ASP A O 1
ATOM 715 N N . ASP A 1 89 ? 3.083 -1.296 -17.643 1.00 69.81 89 ASP A N 1
ATOM 716 C CA . ASP A 1 89 ? 4.224 -0.397 -17.859 1.00 69.81 89 ASP A CA 1
ATOM 717 C C . ASP A 1 89 ? 5.108 -0.223 -16.613 1.00 69.81 89 ASP A C 1
ATOM 719 O O . ASP A 1 89 ? 6.264 0.173 -16.729 1.00 69.81 89 ASP A O 1
ATOM 723 N N . LEU A 1 90 ? 4.600 -0.560 -15.420 1.00 69.12 90 LEU A N 1
ATOM 724 C CA . LEU A 1 90 ? 5.410 -0.612 -14.199 1.00 69.12 90 LEU A CA 1
ATOM 725 C C . LEU A 1 90 ? 6.343 -1.835 -14.177 1.00 69.12 90 LEU A C 1
ATOM 727 O O . LEU A 1 90 ? 7.365 -1.804 -13.494 1.00 69.12 90 LEU A O 1
ATOM 731 N N . PHE A 1 91 ? 6.001 -2.894 -14.915 1.00 69.31 91 PHE A N 1
ATOM 732 C CA . PHE A 1 91 ? 6.638 -4.217 -14.840 1.00 69.31 91 PHE A CA 1
ATOM 733 C C . PHE A 1 91 ? 7.217 -4.700 -16.163 1.00 69.31 91 PHE A C 1
ATOM 735 O O . PHE A 1 91 ? 7.841 -5.757 -16.208 1.00 69.31 91 PHE A O 1
ATOM 742 N N . LYS A 1 92 ? 7.065 -3.922 -17.240 1.00 64.50 92 LYS A N 1
ATOM 743 C CA . LYS A 1 92 ? 7.889 -4.068 -18.437 1.00 64.50 92 LYS A CA 1
ATOM 744 C C . LYS A 1 92 ? 9.326 -3.743 -18.042 1.00 64.50 92 LYS A C 1
ATOM 746 O O . LYS A 1 92 ? 9.778 -2.597 -18.113 1.00 64.50 92 LYS A O 1
ATOM 751 N N . GLY A 1 93 ? 10.037 -4.767 -17.579 1.00 54.78 93 GLY A N 1
ATOM 752 C CA . GLY A 1 93 ? 11.481 -4.789 -17.666 1.00 54.78 93 GLY A CA 1
ATOM 753 C C . GLY A 1 93 ? 11.814 -4.506 -19.121 1.00 54.78 93 GLY A C 1
ATOM 754 O O . GLY A 1 93 ? 11.327 -5.200 -20.014 1.00 54.78 93 GLY A O 1
ATOM 755 N N . ILE A 1 94 ? 12.572 -3.441 -19.371 1.00 51.19 94 ILE A N 1
ATOM 756 C CA . ILE A 1 94 ? 13.262 -3.319 -20.650 1.00 51.19 94 ILE A CA 1
ATOM 757 C C . ILE A 1 94 ? 14.034 -4.637 -20.759 1.00 51.19 94 ILE A C 1
ATOM 759 O O . ILE A 1 94 ? 14.782 -4.933 -19.819 1.00 51.19 94 ILE A O 1
ATOM 763 N N . PRO A 1 95 ? 13.810 -5.483 -21.784 1.00 47.53 95 PRO A N 1
ATOM 764 C CA . PRO A 1 95 ? 14.683 -6.624 -21.971 1.00 47.53 95 PRO A CA 1
ATOM 765 C C . PRO A 1 95 ? 16.087 -6.035 -22.012 1.00 47.53 95 PRO A C 1
ATOM 767 O O . PRO A 1 95 ? 16.355 -5.141 -22.813 1.00 47.53 95 PRO A O 1
ATOM 770 N N . PHE A 1 96 ? 16.948 -6.442 -21.079 1.00 43.53 96 PHE A N 1
ATOM 771 C CA . PHE A 1 96 ? 18.364 -6.152 -21.193 1.00 43.53 96 PHE A CA 1
ATOM 772 C C . PHE A 1 96 ? 18.829 -6.913 -22.429 1.00 43.53 96 PHE A C 1
ATOM 774 O O . PHE A 1 96 ? 19.279 -8.053 -22.344 1.00 43.53 96 PHE A O 1
ATOM 781 N N . THR A 1 97 ? 18.661 -6.304 -23.599 1.00 39.59 97 THR A N 1
ATOM 782 C CA . THR A 1 97 ? 19.440 -6.643 -24.769 1.00 39.59 97 THR A CA 1
ATOM 783 C C . THR A 1 97 ? 20.847 -6.231 -24.382 1.00 39.59 97 THR A C 1
ATOM 785 O O . THR A 1 97 ? 21.223 -5.062 -24.441 1.00 39.59 97 THR A O 1
ATOM 788 N N . VAL A 1 98 ? 21.601 -7.192 -23.854 1.00 45.69 98 VAL A N 1
ATOM 789 C CA . VAL A 1 98 ? 23.051 -7.130 -23.914 1.00 45.69 98 VAL A CA 1
ATOM 790 C C . VAL A 1 98 ? 23.332 -7.139 -25.408 1.00 45.69 98 VAL A C 1
ATOM 792 O O . VAL A 1 98 ? 23.256 -8.186 -26.037 1.00 45.69 98 VAL A O 1
ATOM 795 N N . ASP A 1 99 ? 23.486 -5.961 -25.996 1.00 43.31 99 ASP A N 1
ATOM 796 C CA . ASP A 1 99 ? 23.884 -5.822 -27.388 1.00 43.31 99 ASP A CA 1
ATOM 797 C C . ASP A 1 99 ? 25.412 -5.975 -27.404 1.00 43.31 99 ASP A C 1
ATOM 799 O O . ASP A 1 99 ? 26.115 -5.093 -26.889 1.00 43.31 99 ASP A O 1
ATOM 803 N N . PRO A 1 100 ? 25.985 -7.092 -27.893 1.00 48.91 100 PRO A N 1
ATOM 804 C CA . PRO A 1 100 ? 27.409 -7.138 -28.139 1.00 48.91 100 PRO A CA 1
ATOM 805 C C . PRO A 1 100 ? 27.680 -6.292 -29.385 1.00 48.91 100 PRO A C 1
ATOM 807 O O . PRO A 1 100 ? 27.475 -6.739 -30.503 1.00 48.91 100 PRO A O 1
ATOM 810 N N . SER A 1 101 ? 28.185 -5.075 -29.175 1.00 51.62 101 SER A N 1
ATOM 811 C CA . SER A 1 101 ? 28.907 -4.290 -30.181 1.00 51.62 101 SER A CA 1
ATOM 812 C C . SER A 1 101 ? 28.189 -4.107 -31.530 1.00 51.62 101 SER A C 1
ATOM 814 O O . SER A 1 101 ? 28.480 -4.806 -32.500 1.00 51.62 101 SER A O 1
ATOM 816 N N . LEU A 1 102 ? 27.410 -3.032 -31.658 1.00 43.03 102 LEU A N 1
ATOM 817 C CA . LEU A 1 102 ? 27.269 -2.356 -32.947 1.00 43.03 102 LEU A CA 1
ATOM 818 C C . LEU A 1 102 ? 28.023 -1.028 -32.933 1.00 43.03 102 LEU A C 1
ATOM 820 O O . LEU A 1 102 ? 27.574 0.006 -32.441 1.00 43.03 102 LEU A O 1
ATOM 824 N N . THR A 1 103 ? 29.213 -1.109 -33.510 1.00 52.38 103 THR A N 1
ATOM 825 C CA . THR A 1 103 ? 29.959 -0.026 -34.133 1.00 52.38 103 THR A CA 1
ATOM 826 C C . THR A 1 103 ? 28.998 0.825 -34.967 1.00 52.38 103 THR A C 1
ATOM 828 O O . THR A 1 103 ? 28.486 0.363 -35.980 1.00 52.38 103 THR A O 1
ATOM 831 N N . ASN A 1 104 ? 28.758 2.073 -34.566 1.00 45.53 104 ASN A N 1
ATOM 832 C CA . ASN A 1 104 ? 28.234 3.084 -35.474 1.00 45.53 104 ASN A CA 1
ATOM 833 C C . ASN A 1 104 ? 29.191 4.282 -35.484 1.00 45.53 104 ASN A C 1
ATOM 835 O O . ASN A 1 104 ? 29.406 4.907 -34.441 1.00 45.53 104 ASN A O 1
ATOM 839 N N . PRO A 1 105 ? 29.795 4.594 -36.644 1.00 52.50 105 PRO A N 1
ATOM 840 C CA . PRO A 1 105 ? 30.607 5.779 -36.834 1.00 52.50 105 PRO A CA 1
ATOM 841 C C . PRO A 1 105 ? 29.676 6.971 -37.072 1.00 52.50 105 PRO A C 1
ATOM 843 O O . PRO A 1 105 ? 28.770 6.898 -37.897 1.00 52.50 105 PRO A O 1
ATOM 846 N N . GLY A 1 106 ? 29.908 8.092 -36.388 1.00 51.91 106 GLY A N 1
ATOM 847 C CA . GLY A 1 106 ? 29.291 9.354 -36.802 1.00 51.91 106 GLY A CA 1
ATOM 848 C C . GLY A 1 106 ? 28.771 10.249 -35.691 1.00 51.91 106 GLY A C 1
ATOM 849 O O . GLY A 1 106 ? 27.604 10.625 -35.699 1.00 51.91 106 GLY A O 1
ATOM 850 N N . ARG A 1 107 ? 29.657 10.706 -34.805 1.00 47.22 107 ARG A N 1
ATOM 851 C CA . ARG A 1 107 ? 29.649 12.118 -34.404 1.00 47.22 107 ARG A CA 1
ATOM 852 C C . ARG A 1 107 ? 31.034 12.498 -33.887 1.00 47.22 107 ARG A C 1
ATOM 854 O O . ARG A 1 107 ? 31.479 11.887 -32.921 1.00 47.22 107 ARG A O 1
ATOM 861 N N . PRO A 1 108 ? 31.729 13.472 -34.495 1.00 57.66 108 PRO A N 1
ATOM 862 C CA . PRO A 1 108 ? 32.968 13.979 -33.930 1.00 57.66 108 PRO A CA 1
ATOM 863 C C . PRO A 1 108 ? 32.682 14.586 -32.557 1.00 57.66 108 PRO A C 1
ATOM 865 O O . PRO A 1 108 ? 32.006 15.611 -32.433 1.00 57.66 108 PRO A O 1
ATOM 868 N N . THR A 1 109 ? 33.183 13.931 -31.519 1.00 53.50 109 THR A N 1
ATOM 869 C CA . THR A 1 109 ? 33.351 14.512 -30.195 1.00 53.50 109 THR A CA 1
ATOM 870 C C . THR A 1 109 ? 34.314 15.678 -30.366 1.00 53.50 109 THR A C 1
ATOM 872 O O . THR A 1 109 ? 35.468 15.486 -30.741 1.00 53.50 109 THR A O 1
ATOM 875 N N . LYS A 1 110 ? 33.840 16.906 -30.154 1.00 50.34 110 LYS A N 1
ATOM 876 C CA . LYS A 1 110 ? 34.714 18.077 -30.106 1.00 50.34 110 LYS A CA 1
ATOM 877 C C . LYS A 1 110 ? 35.517 17.966 -28.808 1.00 50.34 110 LYS A C 1
ATOM 879 O O . LYS A 1 110 ? 35.060 18.399 -27.755 1.00 50.34 110 LYS A O 1
ATOM 884 N N . THR A 1 111 ? 36.661 17.293 -28.872 1.00 50.78 111 THR A N 1
ATOM 885 C CA . THR A 1 111 ? 37.658 17.271 -27.805 1.00 50.78 111 THR A CA 1
ATOM 886 C C . THR A 1 111 ? 38.153 18.699 -27.625 1.00 50.78 111 THR A C 1
ATOM 888 O O . THR A 1 111 ? 38.764 19.271 -28.527 1.00 50.78 111 THR A O 1
ATOM 891 N N . PHE A 1 112 ? 37.823 19.310 -26.490 1.00 56.72 112 PHE A N 1
ATOM 892 C CA . PHE A 1 112 ? 38.410 20.580 -26.090 1.00 56.72 112 PHE A CA 1
ATOM 893 C C . PHE A 1 112 ? 39.764 20.282 -25.452 1.00 56.72 112 PHE A C 1
ATOM 895 O O . PHE A 1 112 ? 39.903 20.303 -24.240 1.00 56.72 112 PHE A O 1
ATOM 902 N N . ASP A 1 113 ? 40.737 19.946 -26.290 1.00 53.31 113 ASP A N 1
ATOM 903 C CA . ASP A 1 113 ? 42.136 19.903 -25.894 1.00 53.31 113 ASP A CA 1
ATOM 904 C C . ASP A 1 113 ? 42.992 20.283 -27.097 1.00 53.31 113 ASP A C 1
ATOM 906 O O . ASP A 1 113 ? 43.037 19.556 -28.088 1.00 53.31 113 ASP A O 1
ATOM 910 N N . ALA A 1 114 ? 43.599 21.469 -26.987 1.00 49.09 114 ALA A N 1
ATOM 911 C CA . ALA A 1 114 ? 44.852 21.924 -27.601 1.00 49.09 114 ALA A CA 1
ATOM 912 C C . ALA A 1 114 ? 44.763 23.384 -28.075 1.00 49.09 114 ALA A C 1
ATOM 914 O O . ALA A 1 114 ? 44.423 23.670 -29.219 1.00 49.09 114 ALA A O 1
ATOM 915 N N . CYS A 1 115 ? 45.136 24.309 -27.191 1.00 40.25 115 CYS A N 1
ATOM 916 C CA . CYS A 1 115 ? 45.967 25.474 -27.520 1.00 40.25 115 CYS A CA 1
ATOM 917 C C . CYS A 1 115 ? 46.279 26.203 -26.207 1.00 40.25 115 CYS A C 1
ATOM 919 O O . CYS A 1 115 ? 45.368 26.545 -25.470 1.00 40.25 115 CYS A O 1
ATOM 921 N N . SER A 1 116 ? 47.502 26.532 -25.823 1.00 51.03 116 SER A N 1
ATOM 922 C CA . SER A 1 116 ? 48.822 26.344 -26.409 1.00 51.03 116 SER A CA 1
ATOM 923 C C . SER A 1 116 ? 49.785 26.775 -25.303 1.00 51.03 116 SER A C 1
ATOM 925 O O . SER A 1 116 ? 49.709 27.910 -24.832 1.00 51.03 116 SER A O 1
ATOM 927 N N . SER A 1 117 ? 50.707 25.906 -24.903 1.00 52.41 117 SER A N 1
ATOM 928 C CA . SER A 1 117 ? 51.823 26.271 -24.033 1.00 52.41 117 SER A CA 1
ATOM 929 C C . SER A 1 117 ? 52.695 27.325 -24.710 1.00 52.41 117 SER A C 1
ATOM 931 O O . SER A 1 117 ? 53.318 27.031 -25.727 1.00 52.41 117 SER A O 1
ATOM 933 N N . LYS A 1 118 ? 52.797 28.523 -24.126 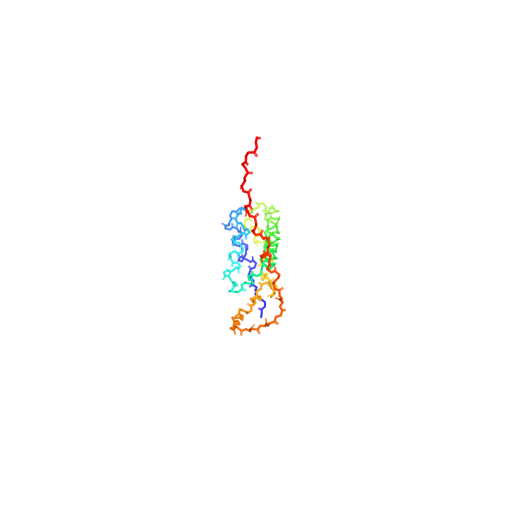1.00 51.25 118 LYS A N 1
ATOM 934 C CA . LYS A 1 118 ? 53.982 29.388 -24.250 1.00 51.25 118 LYS A CA 1
ATOM 935 C C . LYS A 1 118 ? 54.241 30.084 -22.918 1.00 51.25 118 LYS A C 1
ATOM 937 O O . LYS A 1 118 ? 53.810 31.206 -22.686 1.00 51.25 118 LYS A O 1
ATOM 942 N N . ALA A 1 119 ? 54.960 29.385 -22.047 1.00 54.53 119 ALA A N 1
ATOM 943 C CA . ALA A 1 119 ? 55.850 30.040 -21.104 1.00 54.53 119 ALA A CA 1
ATOM 944 C C . ALA A 1 119 ? 57.204 30.289 -21.795 1.00 54.53 119 ALA A C 1
ATOM 946 O O . ALA A 1 119 ? 57.557 29.579 -22.736 1.00 54.53 119 ALA A O 1
ATOM 947 N N . ILE A 1 120 ? 57.952 31.246 -21.238 1.00 50.72 120 ILE A N 1
ATOM 948 C CA . ILE A 1 120 ? 59.332 31.679 -21.525 1.00 50.72 120 ILE A CA 1
ATOM 949 C C . ILE A 1 120 ? 59.431 32.982 -22.337 1.00 50.72 120 ILE A C 1
ATOM 951 O O . ILE A 1 120 ? 59.463 32.984 -23.565 1.00 50.72 120 ILE A O 1
ATOM 955 N N . LYS A 1 121 ? 59.674 34.082 -21.610 1.00 47.31 121 LYS A N 1
ATOM 956 C CA . LYS A 1 121 ? 60.947 34.806 -21.752 1.00 47.31 121 LYS A CA 1
ATOM 957 C C . LYS A 1 121 ? 61.332 35.492 -20.436 1.00 47.31 121 LYS A C 1
ATOM 959 O O . LYS A 1 121 ? 60.611 36.349 -19.942 1.00 47.31 121 LYS A O 1
ATOM 964 N N . VAL A 1 122 ? 62.474 35.081 -19.890 1.00 52.59 122 VAL A N 1
ATOM 965 C CA . VAL A 1 122 ? 63.211 35.748 -18.808 1.00 52.59 122 VAL A CA 1
ATOM 966 C C . VAL A 1 122 ? 64.328 36.579 -19.450 1.00 52.59 122 VAL A C 1
ATOM 968 O O . VAL A 1 122 ? 65.114 36.023 -20.216 1.00 52.59 122 VAL A O 1
ATOM 971 N N . HIS A 1 123 ? 64.404 37.874 -19.134 1.00 50.94 123 HIS A N 1
ATOM 972 C CA . HIS A 1 123 ? 65.613 38.728 -19.128 1.00 50.94 123 HIS A CA 1
ATOM 973 C C . HIS A 1 123 ? 65.202 40.068 -18.483 1.00 50.94 123 HIS A C 1
ATOM 975 O O . HIS A 1 123 ? 64.277 40.690 -18.989 1.00 50.94 123 HIS A O 1
ATOM 981 N N . LEU A 1 124 ? 65.571 40.408 -17.241 1.00 50.25 124 LEU A N 1
ATOM 982 C CA . LEU A 1 124 ? 66.872 40.814 -16.668 1.00 50.25 124 LEU A CA 1
ATOM 983 C C . LEU A 1 124 ? 67.373 4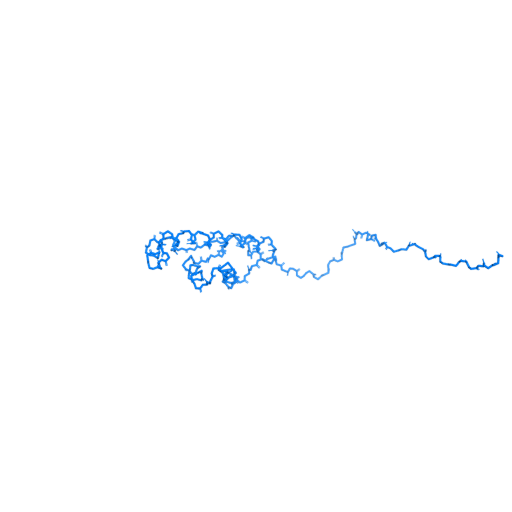2.193 -17.170 1.00 50.25 124 LEU A C 1
ATOM 985 O O . LEU A 1 124 ? 67.634 42.329 -18.360 1.00 50.25 124 LEU A O 1
ATOM 989 N N . LEU A 1 125 ? 67.590 43.114 -16.206 1.00 48.56 125 LEU A N 1
ATOM 990 C CA . LEU A 1 125 ? 68.236 44.453 -16.254 1.00 48.56 125 LEU A CA 1
ATOM 991 C C 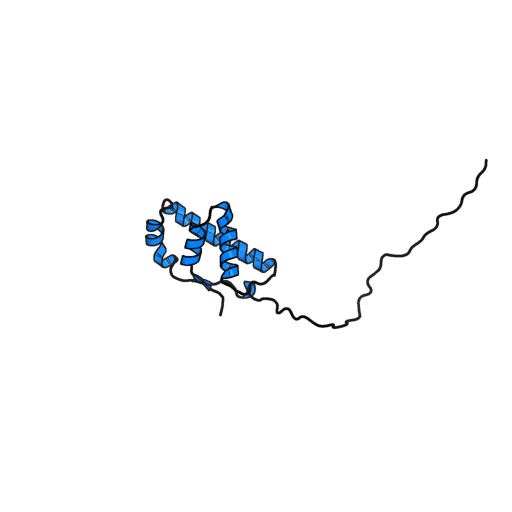. LEU A 1 125 ? 67.398 45.550 -16.953 1.00 48.56 125 LEU A C 1
ATOM 993 O O . LEU A 1 125 ? 66.904 45.336 -18.051 1.00 48.56 125 LEU A O 1
ATOM 997 N N . GLN A 1 126 ? 67.138 46.726 -16.368 1.00 46.44 126 GLN A N 1
ATOM 998 C CA . GLN A 1 126 ? 67.969 47.626 -15.550 1.00 46.44 126 GLN A CA 1
ATOM 999 C C . GLN A 1 126 ? 67.205 48.248 -14.375 1.00 46.44 126 GLN A C 1
ATOM 1001 O O . GLN A 1 126 ? 65.980 48.459 -14.516 1.00 46.44 126 GLN A O 1
#

pLDDT: mean 76.31, std 17.79, range [39.59, 94.38]

Radius of gyration: 28.13 Å; chains: 1; bounding box: 86×59×52 Å

Organism: Araneus ventricosus (NCBI:txid182803)

Sequence (126 aa):
MAPSISRRRLFEVWMKNTKCSKVDSLIAFIMQEVETLSNSESAVISLKSRIKKICQTINSKWEKFGRHRQRFLRNYSSSLSGNVAFSDDLFKGIPFTVDPSLTNPGRPTKTFDACSSKAIKVHLLQ

Foldseek 3Di:
DFDWAQLLVLVVQQLPDDPVCSLVSSVVVVCVSQVAFAPDPVLVVVSSVVSVVSSVVCVVLCVVQVVDDVSSCVVCVVVRPDIDTDDCVRGPHPPPPPPDDDDDDDDDDPPPDDDDDDDDDDDDDD